Protein AF-N4XC99-F1 (afdb_monomer)

Solvent-accessible surface area (backbone atoms only — not comparable to full-atom values): 5726 Å² total; per-residue (Å²): 138,88,85,79,89,73,50,78,66,55,50,52,52,50,54,61,70,53,54,86,52,39,45,81,40,83,44,80,43,80,44,73,46,98,89,68,52,76,45,80,43,82,45,80,43,78,40,78,71,67,68,71,88,76,58,76,60,61,86,81,69,67,74,53,78,67,48,55,77,71,35,70,62,53,60,49,52,52,54,51,52,57,55,55,63,75,74,110

Structure (mmCIF, N/CA/C/O backbone):
data_AF-N4XC99-F1
#
_entry.id   AF-N4XC99-F1
#
loop_
_atom_site.group_PDB
_atom_site.id
_atom_site.type_symbol
_atom_site.label_atom_id
_atom_site.label_alt_id
_atom_site.label_comp_id
_atom_site.label_asym_id
_atom_site.label_entity_id
_atom_site.label_seq_id
_atom_site.pdbx_PDB_ins_code
_atom_site.Cartn_x
_atom_site.Cartn_y
_atom_site.Cartn_z
_atom_site.occupancy
_atom_site.B_iso_or_equiv
_atom_site.auth_seq_id
_atom_site.auth_comp_id
_atom_site.auth_asym_id
_atom_site.auth_atom_id
_atom_site.pdbx_PDB_model_num
ATOM 1 N N . MET A 1 1 ? 0.958 2.666 4.186 1.00 65.81 1 MET A N 1
ATOM 2 C CA . MET A 1 1 ? 0.867 4.070 3.725 1.00 65.81 1 MET A CA 1
ATOM 3 C C . MET A 1 1 ? -0.391 4.223 2.898 1.00 65.81 1 MET A C 1
ATOM 5 O O . MET A 1 1 ? -0.549 3.456 1.959 1.00 65.81 1 MET A O 1
ATOM 9 N N . MET A 1 2 ? -1.275 5.156 3.245 1.00 66.88 2 MET A N 1
ATOM 10 C CA . MET A 1 2 ? -2.476 5.455 2.460 1.00 66.88 2 MET A CA 1
ATOM 11 C C . MET A 1 2 ? -2.328 6.866 1.896 1.00 66.88 2 MET A C 1
ATOM 13 O O . MET A 1 2 ? -2.031 7.785 2.655 1.00 66.88 2 MET A O 1
ATOM 17 N N .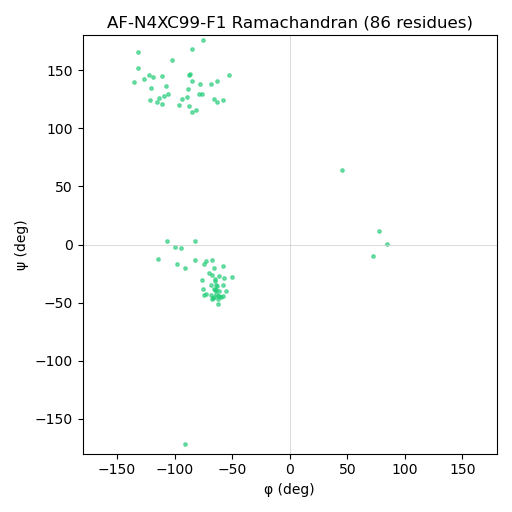 ILE A 1 3 ? -2.460 7.025 0.579 1.00 69.38 3 ILE A N 1
ATOM 18 C CA . ILE A 1 3 ? -2.334 8.323 -0.092 1.00 69.38 3 ILE A CA 1
ATOM 19 C C . ILE A 1 3 ? -3.691 8.677 -0.693 1.00 69.38 3 ILE A C 1
ATOM 21 O O . ILE A 1 3 ? -4.235 7.920 -1.497 1.00 69.38 3 ILE A O 1
ATOM 25 N N . PHE A 1 4 ? -4.226 9.831 -0.305 1.00 70.19 4 PHE A N 1
ATOM 26 C CA . PHE A 1 4 ? -5.496 10.353 -0.801 1.00 70.19 4 PHE A CA 1
ATOM 27 C C . PHE A 1 4 ? -5.268 11.457 -1.838 1.00 70.19 4 PHE A C 1
ATOM 29 O O . PHE A 1 4 ? -4.209 12.076 -1.879 1.00 70.19 4 PHE A O 1
ATOM 36 N N . GLY A 1 5 ? -6.276 11.715 -2.676 1.00 71.69 5 GLY A N 1
ATOM 37 C CA . GLY A 1 5 ? -6.278 12.874 -3.579 1.00 71.69 5 GLY A CA 1
ATOM 38 C C . GLY A 1 5 ? -5.417 12.744 -4.839 1.00 71.69 5 GLY A C 1
ATOM 39 O O . GLY A 1 5 ? -5.240 13.733 -5.542 1.00 71.69 5 GLY A O 1
ATOM 40 N N . LEU A 1 6 ? -4.916 11.546 -5.163 1.00 77.00 6 LEU A N 1
ATOM 41 C CA . LEU A 1 6 ? -4.101 11.338 -6.363 1.00 77.00 6 LEU A CA 1
ATOM 42 C C . LEU A 1 6 ? -4.891 11.622 -7.645 1.00 77.00 6 LEU A C 1
ATOM 44 O O . LEU A 1 6 ? -5.907 10.965 -7.944 1.00 77.00 6 LEU A O 1
ATOM 48 N N . ASN A 1 7 ? -4.372 12.556 -8.442 1.00 79.25 7 ASN A N 1
ATOM 49 C CA . ASN A 1 7 ? -4.899 12.842 -9.768 1.00 79.25 7 ASN A CA 1
ATOM 50 C C . ASN A 1 7 ? -4.486 11.734 -10.767 1.00 79.25 7 ASN A C 1
ATOM 52 O O . ASN A 1 7 ? -3.782 10.777 -10.433 1.00 79.25 7 ASN A O 1
ATOM 56 N N . GLY A 1 8 ? -4.964 11.818 -12.011 1.00 78.56 8 GLY A N 1
ATOM 57 C CA . GLY A 1 8 ? -4.690 10.788 -13.020 1.00 78.56 8 GLY A CA 1
ATOM 58 C C . GLY A 1 8 ? -3.214 10.664 -13.426 1.00 78.56 8 GLY A C 1
ATOM 59 O O . GLY A 1 8 ? -2.781 9.569 -13.782 1.00 78.56 8 GLY A O 1
ATOM 60 N N . ALA A 1 9 ? -2.443 11.753 -13.376 1.00 78.75 9 ALA A N 1
ATOM 61 C CA . ALA A 1 9 ? -1.013 11.742 -13.672 1.00 78.75 9 ALA A CA 1
ATOM 62 C C . ALA A 1 9 ? -0.217 11.112 -12.521 1.00 78.75 9 ALA A C 1
ATOM 64 O O . ALA A 1 9 ? 0.610 10.237 -12.775 1.00 78.75 9 ALA A O 1
ATOM 65 N N . ASP A 1 10 ? -0.540 11.460 -11.272 1.00 77.12 10 ASP A N 1
ATOM 66 C CA . ASP A 1 10 ? 0.131 10.908 -10.089 1.00 77.12 10 ASP A CA 1
ATOM 67 C C . ASP A 1 10 ? -0.062 9.390 -10.000 1.00 77.12 10 ASP A C 1
ATOM 69 O O . ASP A 1 10 ? 0.876 8.650 -9.709 1.00 77.12 10 ASP A O 1
ATOM 73 N N . ARG A 1 11 ? -1.266 8.898 -10.328 1.00 77.44 11 ARG A N 1
ATOM 74 C CA . ARG A 1 11 ? -1.532 7.452 -10.388 1.00 77.44 11 ARG A CA 1
ATOM 75 C C . ARG A 1 11 ? -0.636 6.748 -11.396 1.00 77.44 11 ARG A C 1
ATOM 77 O O . ARG A 1 11 ? -0.078 5.712 -11.066 1.00 77.44 11 ARG A O 1
ATOM 84 N N . LYS A 1 12 ? -0.477 7.311 -12.598 1.00 79.75 12 LYS A N 1
ATOM 85 C CA . LYS A 1 12 ? 0.396 6.740 -13.636 1.00 79.75 12 LYS A CA 1
ATOM 86 C C . LYS A 1 12 ? 1.865 6.758 -13.222 1.00 79.75 12 LYS A C 1
ATOM 88 O O . LYS A 1 12 ? 2.579 5.806 -13.512 1.00 79.75 12 LYS A O 1
ATOM 93 N N . ALA A 1 13 ? 2.308 7.825 -12.559 1.00 80.25 13 ALA A N 1
ATOM 94 C CA . ALA A 1 13 ? 3.668 7.919 -12.040 1.00 80.25 13 ALA A CA 1
ATOM 95 C C . ALA A 1 13 ? 3.928 6.857 -10.960 1.00 80.25 13 ALA A C 1
ATOM 97 O O . ALA A 1 13 ? 4.956 6.185 -11.001 1.00 80.25 13 ALA A O 1
ATOM 98 N N . MET A 1 14 ? 2.970 6.648 -10.050 1.00 78.56 14 MET A N 1
ATOM 99 C CA . MET A 1 14 ? 3.034 5.582 -9.046 1.00 78.56 14 MET A CA 1
ATOM 100 C C . MET A 1 14 ? 3.070 4.189 -9.679 1.00 78.56 14 MET A C 1
ATOM 102 O O . MET A 1 14 ? 3.896 3.374 -9.281 1.00 78.56 14 MET A O 1
ATOM 106 N N . ASP A 1 15 ? 2.234 3.933 -10.686 1.00 78.75 15 ASP A N 1
ATOM 107 C CA . ASP A 1 15 ? 2.198 2.649 -11.402 1.00 78.75 15 ASP A CA 1
ATOM 108 C C . ASP A 1 15 ? 3.547 2.360 -12.082 1.00 78.75 15 ASP A C 1
ATOM 110 O O . ASP A 1 15 ? 4.103 1.267 -11.977 1.00 78.75 15 ASP A O 1
ATOM 114 N N . ALA A 1 16 ? 4.123 3.376 -12.734 1.00 78.75 16 ALA A N 1
ATOM 115 C CA . ALA A 1 16 ? 5.427 3.273 -13.381 1.00 78.75 16 ALA A CA 1
ATOM 116 C C . ALA A 1 16 ? 6.567 3.052 -12.374 1.00 78.75 16 ALA A C 1
ATOM 118 O O . 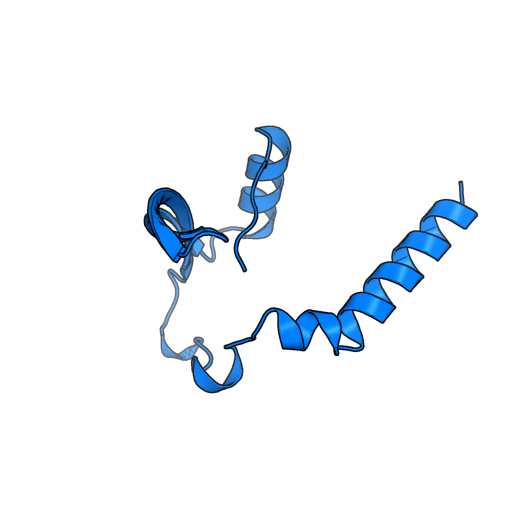ALA A 1 16 ? 7.487 2.287 -12.658 1.00 78.75 16 ALA A O 1
ATOM 119 N N . PHE A 1 17 ? 6.504 3.697 -11.204 1.00 76.75 17 PHE A N 1
ATOM 120 C CA . PHE A 1 17 ? 7.490 3.530 -10.135 1.00 76.75 17 PHE A CA 1
ATOM 121 C C . PHE A 1 17 ? 7.424 2.138 -9.493 1.00 76.75 17 PHE A C 1
ATOM 123 O O . PHE A 1 17 ? 8.460 1.521 -9.260 1.00 76.75 17 PHE A O 1
ATOM 130 N N . GLN A 1 18 ? 6.217 1.632 -9.224 1.00 71.50 18 GLN A N 1
ATOM 131 C CA . GLN A 1 18 ? 6.009 0.316 -8.604 1.00 71.50 18 GLN A CA 1
ATOM 132 C C . GLN A 1 18 ? 6.260 -0.849 -9.580 1.00 71.50 18 GLN A C 1
ATOM 134 O O . GLN A 1 18 ? 6.482 -1.979 -9.146 1.00 71.50 18 GLN A O 1
ATOM 139 N N . GLY A 1 19 ? 6.282 -0.569 -10.888 1.00 59.31 19 GLY A N 1
ATOM 140 C CA . GLY A 1 19 ? 7.101 -1.267 -11.880 1.00 59.31 19 GLY A CA 1
ATOM 141 C C . GLY A 1 19 ? 7.111 -2.796 -11.795 1.00 59.31 19 GLY A C 1
ATOM 142 O O . GLY A 1 19 ? 8.155 -3.388 -11.537 1.00 59.31 19 GLY A O 1
ATOM 143 N N . GLY A 1 20 ? 5.962 -3.441 -12.024 1.00 66.81 20 GLY A N 1
ATOM 144 C CA . GLY A 1 20 ? 5.838 -4.889 -12.274 1.00 66.81 20 GLY A CA 1
ATOM 145 C C . GLY A 1 20 ? 6.053 -5.826 -11.077 1.00 66.81 20 GLY A C 1
ATOM 146 O O . GLY A 1 20 ? 5.744 -7.009 -11.191 1.00 66.81 20 GLY A O 1
ATOM 147 N N . MET A 1 21 ? 6.538 -5.314 -9.943 1.00 71.75 21 MET A N 1
ATOM 148 C CA . MET A 1 21 ? 6.736 -6.076 -8.698 1.00 71.75 21 MET A CA 1
ATOM 149 C C . MET A 1 21 ? 5.458 -6.215 -7.856 1.00 71.75 21 MET A C 1
ATOM 151 O O . MET A 1 21 ? 5.408 -6.987 -6.896 1.00 71.75 21 MET A O 1
ATOM 155 N N . TYR A 1 22 ? 4.434 -5.433 -8.192 1.00 81.50 22 TYR A N 1
ATOM 156 C CA . TYR A 1 22 ? 3.180 -5.379 -7.464 1.00 81.50 22 TYR A CA 1
ATOM 157 C C . TYR A 1 22 ? 2.003 -5.407 -8.434 1.00 81.50 22 TYR A C 1
ATOM 159 O O . TYR A 1 22 ? 2.018 -4.725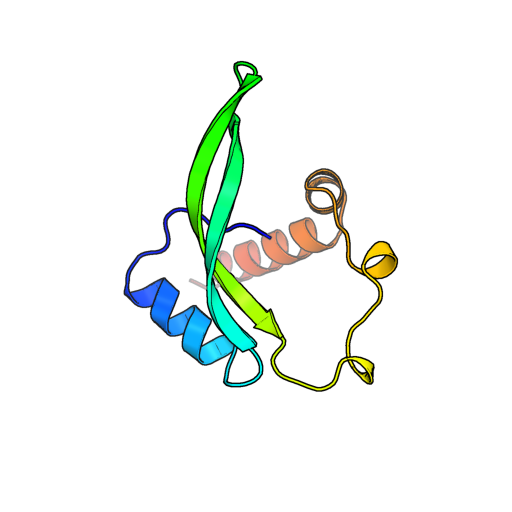 -9.459 1.00 81.50 22 TYR A O 1
ATOM 167 N N . ASP A 1 23 ? 0.964 -6.146 -8.067 1.00 84.06 23 ASP A N 1
ATOM 168 C CA . ASP A 1 23 ? -0.327 -6.123 -8.736 1.00 84.06 23 ASP A CA 1
ATOM 169 C C . ASP A 1 23 ? -1.205 -5.039 -8.118 1.00 84.06 23 ASP A C 1
ATOM 171 O O . ASP A 1 23 ? -1.341 -4.937 -6.896 1.00 84.06 23 ASP A O 1
ATOM 175 N N . LEU A 1 24 ? -1.849 -4.240 -8.965 1.00 85.25 24 LEU A N 1
ATOM 176 C CA . LEU A 1 24 ? -2.807 -3.244 -8.514 1.00 85.25 24 LEU A CA 1
ATOM 177 C C . LEU A 1 24 ? -4.182 -3.892 -8.334 1.00 85.25 24 LEU A C 1
ATOM 179 O O . LEU A 1 24 ? -4.821 -4.304 -9.302 1.00 85.25 24 LEU A O 1
ATOM 183 N N . SER A 1 25 ? -4.658 -3.956 -7.095 1.00 85.69 25 SER A N 1
ATOM 184 C CA . SER A 1 25 ? -5.950 -4.555 -6.751 1.00 85.69 25 SER A CA 1
ATOM 185 C C . SER A 1 25 ? -6.895 -3.541 -6.122 1.00 85.69 25 SER A C 1
ATOM 187 O O . SER A 1 25 ? -6.483 -2.672 -5.354 1.00 85.69 25 SER A O 1
ATOM 189 N N . ARG A 1 26 ? -8.190 -3.668 -6.429 1.00 90.00 26 ARG A N 1
ATOM 190 C CA . ARG A 1 26 ? -9.244 -2.933 -5.719 1.00 90.00 26 ARG A CA 1
ATOM 191 C C . ARG A 1 26 ? -9.487 -3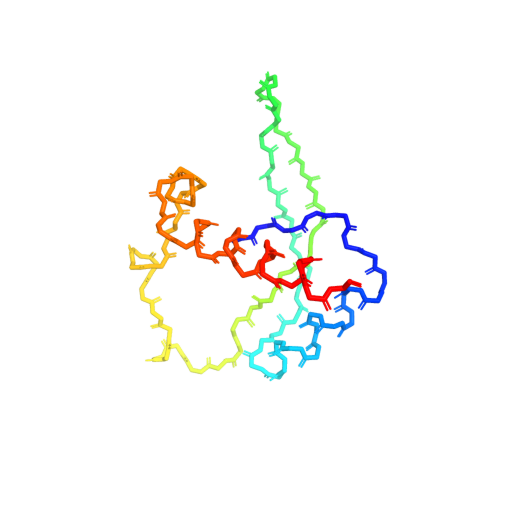.587 -4.369 1.00 90.00 26 ARG A C 1
ATOM 193 O O . ARG A 1 26 ? -9.690 -4.796 -4.301 1.00 90.00 26 ARG A O 1
ATOM 200 N N . VAL A 1 27 ? -9.487 -2.779 -3.319 1.00 90.12 27 VAL A N 1
ATOM 201 C CA . VAL A 1 27 ? -9.733 -3.211 -1.944 1.00 90.12 27 VAL A CA 1
ATOM 202 C C . VAL A 1 27 ? -10.757 -2.293 -1.292 1.00 90.12 27 VAL A C 1
ATOM 204 O O . VAL A 1 27 ? -10.865 -1.118 -1.641 1.00 90.12 27 VAL A O 1
ATOM 207 N N . THR A 1 28 ? -11.498 -2.827 -0.329 1.00 92.06 28 THR A N 1
ATOM 208 C CA . THR A 1 28 ? -12.332 -2.022 0.564 1.00 92.06 28 THR A CA 1
ATOM 209 C C . THR A 1 28 ? -11.526 -1.716 1.816 1.00 92.06 28 THR A C 1
ATOM 211 O O . THR A 1 28 ? -11.023 -2.635 2.462 1.00 92.06 28 THR A O 1
ATOM 214 N N . VAL A 1 29 ? -11.394 -0.436 2.151 1.00 89.44 29 VAL A N 1
ATOM 215 C CA . VAL A 1 29 ? -10.735 0.019 3.378 1.00 89.44 29 VAL A CA 1
ATOM 216 C C . VAL A 1 29 ? -11.777 0.544 4.355 1.00 89.44 29 VAL A C 1
ATOM 218 O O . VAL A 1 29 ? -12.694 1.261 3.960 1.00 89.44 2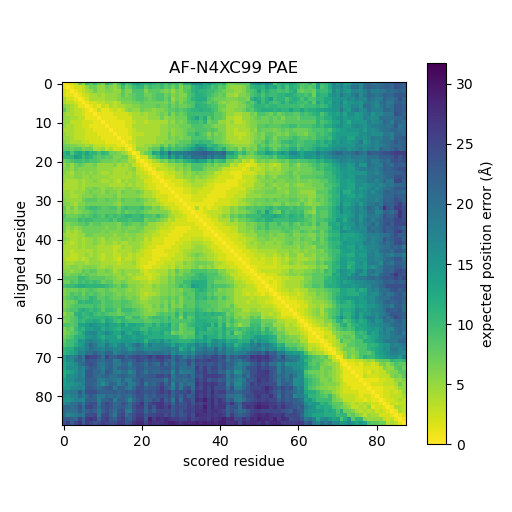9 VAL A O 1
ATOM 221 N N . GLU A 1 30 ? -11.633 0.169 5.623 1.00 92.25 30 GLU A N 1
ATOM 222 C CA . GLU A 1 30 ? -12.364 0.777 6.734 1.00 92.25 30 GLU A CA 1
ATOM 223 C C . GLU A 1 30 ? -11.544 1.966 7.245 1.00 92.25 30 GLU A C 1
ATOM 225 O O . GLU A 1 30 ? -10.352 1.826 7.530 1.00 92.25 30 GLU A O 1
ATOM 230 N N . ILE A 1 31 ? -12.171 3.134 7.329 1.00 88.00 31 ILE A N 1
ATOM 231 C CA . ILE A 1 31 ? -11.576 4.368 7.836 1.00 88.00 31 ILE A CA 1
ATOM 232 C C . ILE A 1 31 ? -12.429 4.837 9.008 1.00 88.00 31 ILE A C 1
ATOM 234 O O . ILE A 1 31 ? -13.633 5.026 8.865 1.00 88.00 31 ILE A O 1
ATOM 238 N N . GLU A 1 32 ? -11.802 5.033 10.163 1.00 88.88 32 GLU A N 1
ATOM 239 C CA . GLU A 1 32 ? -12.430 5.713 11.293 1.00 88.88 32 GLU A CA 1
ATOM 240 C C . GLU A 1 32 ? -12.183 7.219 11.155 1.00 88.88 32 GLU A C 1
ATOM 242 O O . GLU A 1 32 ? -11.032 7.661 11.093 1.00 88.88 32 GLU A O 1
ATOM 247 N N . VAL A 1 33 ? -13.256 7.998 11.039 1.00 86.75 33 VAL A N 1
ATOM 248 C CA . VAL A 1 33 ? -13.191 9.465 10.985 1.00 86.75 33 VAL A CA 1
ATOM 249 C C . VAL A 1 33 ? -13.160 10.058 12.400 1.00 86.75 33 VAL A C 1
ATOM 251 O O . VAL A 1 33 ? -13.379 9.356 13.382 1.00 86.75 33 VAL A O 1
ATOM 254 N N . GLU A 1 34 ? -12.860 11.356 12.525 1.00 85.56 34 GLU A N 1
ATOM 255 C CA . GLU A 1 34 ? -12.581 12.018 13.816 1.00 85.56 34 GLU A CA 1
ATOM 256 C C . GLU A 1 34 ? -13.717 11.893 14.849 1.00 85.56 34 GLU A C 1
ATOM 258 O O . GLU A 1 34 ? -13.462 11.866 16.051 1.00 85.56 34 GLU A O 1
ATOM 263 N N . ASP A 1 35 ? -14.966 11.769 14.396 1.00 91.00 35 ASP A N 1
ATOM 264 C CA . ASP A 1 35 ? -16.129 11.582 15.269 1.00 91.00 35 ASP A CA 1
ATOM 265 C C . ASP A 1 35 ? -16.350 10.122 15.726 1.00 91.00 35 ASP A C 1
ATOM 267 O O . ASP A 1 35 ? -17.308 9.838 16.448 1.00 91.00 35 ASP A O 1
ATOM 271 N N . GLY A 1 36 ? -15.457 9.203 15.340 1.00 89.56 36 GLY A N 1
ATOM 272 C CA . GLY A 1 36 ? -15.512 7.773 15.649 1.00 89.56 36 GLY A CA 1
ATOM 273 C C . GLY A 1 36 ? -16.375 6.950 14.687 1.00 89.56 36 GLY A C 1
ATOM 274 O O . GLY A 1 36 ? -16.507 5.736 14.864 1.00 89.56 36 GLY A O 1
ATOM 275 N N . THR A 1 37 ? -16.977 7.569 13.667 1.00 94.12 37 THR A N 1
ATOM 276 C CA . THR A 1 37 ? -17.732 6.848 12.638 1.00 94.12 37 THR A CA 1
ATOM 277 C C . THR A 1 37 ? -16.790 6.018 11.773 1.00 94.12 37 THR A C 1
ATOM 279 O O . THR A 1 37 ? -15.723 6.469 11.362 1.00 94.12 37 THR A O 1
ATOM 282 N N . LYS A 1 38 ? -17.208 4.789 11.462 1.00 94.69 38 LYS A N 1
ATOM 283 C CA . LYS A 1 38 ? -16.502 3.906 10.533 1.00 94.69 38 LYS A CA 1
ATOM 284 C C . LYS A 1 38 ? -17.107 4.019 9.145 1.00 94.69 38 LYS A C 1
ATOM 286 O O . LYS A 1 38 ? -18.281 3.706 8.948 1.00 94.69 38 LYS A O 1
ATOM 291 N N . GLU A 1 39 ? -16.293 4.428 8.187 1.00 92.88 39 GLU A N 1
ATOM 292 C CA . GLU A 1 39 ? -16.655 4.524 6.781 1.00 92.88 39 GLU A CA 1
ATOM 293 C C . GLU A 1 39 ? -15.912 3.478 5.952 1.00 92.88 39 GLU A C 1
ATOM 295 O O . GLU A 1 39 ? -14.751 3.162 6.210 1.00 92.88 39 GLU A O 1
ATOM 300 N N . PHE A 1 40 ? -16.576 2.956 4.921 1.00 92.06 40 PHE A N 1
ATOM 301 C CA . PHE A 1 40 ? -15.993 1.991 3.995 1.00 92.06 40 PHE A CA 1
ATOM 302 C C . PHE A 1 40 ? -15.800 2.641 2.634 1.00 92.06 40 PHE A C 1
ATOM 304 O O . PHE A 1 40 ? -16.765 3.079 2.008 1.00 92.06 40 PHE A O 1
ATOM 311 N N . HIS A 1 41 ? -14.557 2.664 2.166 1.00 88.44 41 HIS A N 1
ATOM 312 C CA . HIS A 1 41 ? -14.185 3.293 0.903 1.00 88.44 41 HIS A CA 1
ATOM 313 C C . HIS A 1 41 ? -13.511 2.290 -0.026 1.00 88.44 41 HIS A C 1
ATOM 315 O O . HIS A 1 41 ? -12.782 1.399 0.413 1.00 88.44 41 HIS A O 1
ATOM 321 N N . GLU A 1 42 ? -13.740 2.435 -1.329 1.00 89.38 42 GLU A N 1
ATOM 322 C CA . GLU A 1 42 ? -12.958 1.710 -2.328 1.00 89.38 42 GLU A CA 1
ATOM 323 C C . GLU A 1 42 ? -11.600 2.392 -2.519 1.00 89.38 42 GLU A C 1
ATOM 325 O O . GLU A 1 42 ? -11.513 3.597 -2.766 1.00 89.38 42 GLU A O 1
ATOM 330 N N . ALA A 1 43 ? -10.533 1.602 -2.451 1.00 87.88 43 ALA A N 1
ATOM 331 C CA . ALA A 1 43 ? -9.169 2.043 -2.686 1.00 87.88 43 ALA A CA 1
ATOM 332 C C . ALA A 1 43 ? -8.446 1.094 -3.648 1.00 87.88 43 ALA A C 1
ATOM 334 O O . ALA A 1 43 ? -8.890 -0.021 -3.932 1.00 87.88 43 ALA A O 1
ATOM 335 N N . LEU A 1 44 ? -7.308 1.553 -4.162 1.00 86.00 44 LEU A N 1
ATOM 336 C CA . LEU A 1 44 ? -6.378 0.729 -4.924 1.00 86.00 44 LEU A CA 1
ATOM 337 C C . LEU A 1 44 ? -5.160 0.438 -4.051 1.00 86.00 44 LEU A C 1
ATOM 339 O O . LEU A 1 44 ? -4.572 1.360 -3.487 1.00 86.00 44 LEU A O 1
ATOM 343 N N . ALA A 1 45 ? -4.789 -0.834 -3.952 1.00 86.44 45 ALA A N 1
ATOM 344 C CA . ALA A 1 45 ? -3.625 -1.296 -3.212 1.00 86.44 45 ALA A CA 1
ATOM 345 C C . ALA A 1 45 ? -2.658 -2.019 -4.152 1.00 86.44 45 ALA A C 1
ATOM 347 O O . ALA A 1 45 ? -3.073 -2.862 -4.948 1.00 86.44 45 ALA A O 1
ATOM 348 N N . TYR A 1 46 ? -1.373 -1.693 -4.034 1.00 85.06 46 TYR A N 1
ATOM 349 C CA . TYR A 1 46 ? -0.290 -2.439 -4.666 1.00 85.06 46 TYR A CA 1
ATOM 350 C C . TYR A 1 46 ? 0.035 -3.653 -3.795 1.00 85.06 46 TYR A C 1
ATOM 352 O O . TYR A 1 46 ? 0.446 -3.501 -2.644 1.00 85.06 46 TYR A O 1
ATOM 360 N N . ILE A 1 47 ? -0.185 -4.850 -4.328 1.00 85.19 47 ILE A N 1
ATOM 361 C CA . ILE A 1 47 ? 0.001 -6.125 -3.635 1.00 85.19 47 ILE A CA 1
ATOM 362 C C . ILE A 1 47 ? 1.218 -6.821 -4.229 1.00 85.19 47 ILE A C 1
ATOM 364 O O . ILE A 1 47 ? 1.303 -6.980 -5.440 1.00 85.19 47 ILE A O 1
ATOM 368 N N . TRP A 1 48 ? 2.161 -7.236 -3.385 1.00 85.31 48 TRP A N 1
ATOM 369 C CA . TRP A 1 48 ? 3.353 -7.955 -3.835 1.00 85.31 48 TRP A CA 1
ATOM 370 C C . TRP A 1 48 ? 2.957 -9.227 -4.592 1.00 85.31 48 TRP A C 1
ATOM 372 O O . TRP A 1 48 ? 2.232 -10.062 -4.051 1.00 85.31 48 TRP A O 1
ATOM 382 N N . ASN A 1 49 ? 3.443 -9.371 -5.827 1.00 83.88 49 ASN A N 1
ATOM 383 C CA . ASN A 1 49 ? 3.125 -10.507 -6.700 1.00 83.88 49 ASN A CA 1
ATOM 384 C C . ASN A 1 49 ? 4.295 -11.50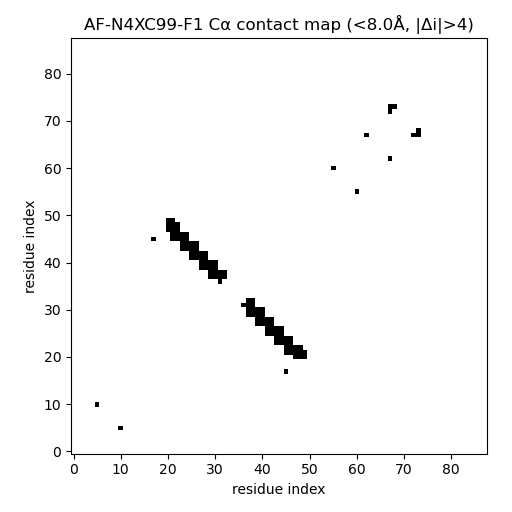5 -6.847 1.00 83.88 49 ASN A C 1
ATOM 386 O O . ASN A 1 49 ? 4.196 -12.491 -7.579 1.00 83.88 49 ASN A O 1
ATOM 390 N N . GLY A 1 50 ? 5.404 -11.266 -6.137 1.00 84.75 50 GLY A N 1
ATOM 391 C CA . GLY A 1 50 ? 6.589 -12.120 -6.122 1.00 84.75 50 GLY A CA 1
ATOM 392 C C . GLY A 1 50 ? 6.582 -13.196 -5.020 1.00 84.75 50 GLY A C 1
ATOM 393 O O . GLY A 1 50 ? 5.595 -13.391 -4.308 1.00 84.75 50 GLY A O 1
ATOM 394 N N . PRO A 1 51 ? 7.705 -13.913 -4.826 1.00 87.81 51 PRO A N 1
ATOM 395 C CA . PRO A 1 51 ? 7.823 -14.950 -3.803 1.00 87.81 51 PRO A CA 1
ATOM 396 C C . PRO A 1 51 ? 7.675 -14.391 -2.383 1.00 87.81 51 PRO A C 1
ATOM 398 O O . PRO A 1 51 ? 8.243 -13.349 -2.057 1.00 87.81 51 PRO A O 1
ATOM 401 N N . SER A 1 52 ? 6.991 -15.125 -1.502 1.00 85.38 52 SER A N 1
ATOM 402 C CA . SER A 1 52 ? 6.830 -14.740 -0.091 1.00 85.38 52 SER A CA 1
ATOM 403 C C . SER A 1 52 ? 8.137 -14.752 0.703 1.00 85.38 52 SER A C 1
ATOM 405 O O . SER A 1 52 ? 8.241 -14.081 1.721 1.00 85.38 52 SER A O 1
ATOM 407 N N . THR A 1 53 ? 9.164 -15.460 0.231 1.00 87.31 53 THR A N 1
ATOM 408 C CA . THR A 1 53 ? 10.500 -15.491 0.850 1.00 87.31 53 THR A CA 1
ATOM 409 C C . THR A 1 53 ? 11.251 -14.162 0.761 1.00 87.31 53 THR A C 1
ATOM 411 O O . THR A 1 53 ? 12.267 -14.002 1.428 1.00 87.31 53 THR A O 1
ATOM 414 N N . GLN A 1 54 ? 10.775 -13.227 -0.066 1.00 83.00 54 GLN A N 1
ATOM 415 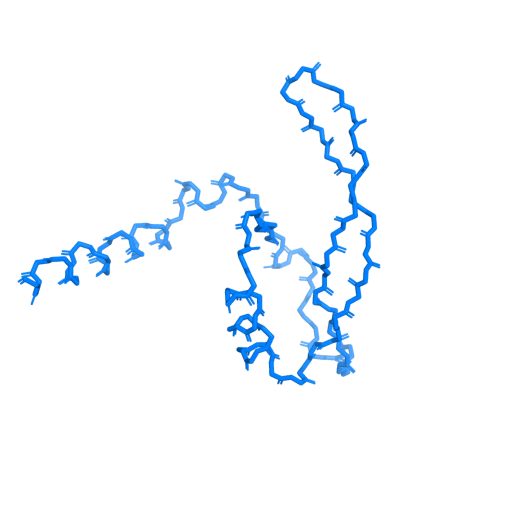C CA . GLN A 1 54 ? 11.315 -11.871 -0.192 1.00 83.00 54 GLN A CA 1
ATOM 416 C C . GLN A 1 54 ? 10.493 -10.840 0.593 1.00 83.00 54 GLN A C 1
ATOM 418 O O . GLN A 1 54 ? 10.843 -9.662 0.605 1.00 83.00 54 GLN A O 1
ATOM 423 N N . LEU A 1 55 ? 9.402 -11.268 1.240 1.00 82.00 55 LEU A N 1
ATOM 424 C CA . LEU A 1 55 ? 8.616 -10.404 2.107 1.00 82.00 55 LEU A CA 1
ATOM 425 C C . LEU A 1 55 ? 9.313 -10.249 3.454 1.00 82.00 55 LEU A C 1
ATOM 427 O O . LEU A 1 55 ? 9.811 -11.211 4.039 1.00 82.00 55 LEU A O 1
ATOM 431 N N . VAL A 1 56 ? 9.309 -9.019 3.948 1.00 81.94 56 VAL A N 1
ATOM 432 C CA . VAL A 1 56 ? 9.755 -8.696 5.301 1.00 81.94 56 VAL A CA 1
ATOM 433 C C . VAL A 1 56 ? 8.574 -8.912 6.260 1.00 81.94 56 VAL A C 1
ATOM 435 O O . VAL A 1 56 ? 7.441 -8.592 5.879 1.00 81.94 56 VAL A O 1
ATOM 438 N N . PRO A 1 57 ? 8.793 -9.459 7.472 1.00 80.81 57 PRO A N 1
A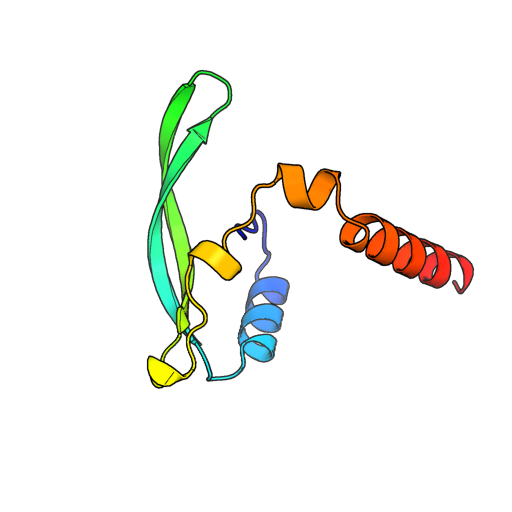TOM 439 C CA . PRO A 1 57 ? 7.744 -9.598 8.478 1.00 80.81 57 PRO A CA 1
ATOM 440 C C . PRO A 1 57 ? 7.022 -8.276 8.757 1.00 80.81 57 PRO A C 1
ATOM 442 O O . PRO A 1 57 ? 7.615 -7.195 8.715 1.00 80.81 57 PRO A O 1
ATOM 445 N N . VAL A 1 58 ? 5.720 -8.359 9.039 1.00 78.94 58 VAL A N 1
ATOM 446 C CA . VAL A 1 58 ? 4.888 -7.168 9.267 1.00 78.94 58 VAL A CA 1
ATOM 447 C C . VAL A 1 58 ? 5.364 -6.416 10.500 1.00 78.94 58 VAL A C 1
ATOM 449 O O . VAL A 1 58 ? 5.348 -5.195 10.498 1.00 78.94 58 VAL A O 1
ATOM 452 N N . GLU A 1 59 ? 5.830 -7.125 11.520 1.00 78.06 59 GLU A N 1
ATOM 453 C CA . GLU A 1 59 ? 6.309 -6.558 12.779 1.00 78.06 59 GLU A CA 1
ATOM 454 C C . GLU A 1 59 ? 7.516 -5.628 12.575 1.00 78.06 59 GLU A C 1
ATOM 456 O O . GLU A 1 59 ? 7.695 -4.682 13.338 1.00 78.06 59 GLU A O 1
ATOM 461 N N . ASP A 1 60 ? 8.294 -5.859 11.514 1.00 74.81 60 ASP A N 1
ATOM 462 C CA . ASP A 1 60 ? 9.493 -5.086 11.179 1.00 74.81 60 ASP A CA 1
ATOM 463 C C . ASP A 1 60 ? 9.193 -3.894 10.250 1.00 74.81 60 ASP A C 1
ATOM 465 O O . ASP A 1 60 ? 9.986 -2.958 10.159 1.00 74.81 60 ASP A O 1
ATOM 469 N N . MET A 1 61 ? 8.058 -3.925 9.541 1.00 70.69 61 MET A N 1
ATOM 470 C CA . MET A 1 61 ? 7.665 -2.916 8.542 1.00 70.69 61 MET A CA 1
ATOM 471 C C . MET A 1 61 ? 6.420 -2.119 8.933 1.00 70.69 61 MET A C 1
ATOM 473 O O . MET A 1 61 ? 6.093 -1.121 8.282 1.00 70.69 61 MET A O 1
ATOM 477 N N . SER A 1 62 ? 5.688 -2.557 9.958 1.00 71.19 62 SER A N 1
ATOM 478 C CA . SER A 1 62 ? 4.536 -1.838 10.478 1.00 71.19 62 SER A CA 1
ATOM 479 C C . SER A 1 62 ? 5.024 -0.536 11.082 1.00 71.19 62 SER A C 1
ATOM 481 O O . SER A 1 62 ? 5.889 -0.529 11.953 1.00 71.19 62 SER A O 1
ATOM 483 N N . TRP A 1 63 ? 4.456 0.562 10.614 1.00 68.88 63 TRP A N 1
ATOM 484 C CA . TRP A 1 63 ? 4.748 1.883 11.128 1.00 68.88 63 TRP A CA 1
ATOM 485 C C . TRP A 1 63 ? 3.442 2.560 11.508 1.00 68.88 63 TRP A C 1
ATOM 487 O O . TRP A 1 63 ? 2.408 2.420 10.847 1.00 68.88 63 TRP A O 1
ATOM 497 N N . SER A 1 64 ? 3.502 3.299 12.598 1.00 70.38 64 SER A N 1
ATOM 498 C CA . SER A 1 64 ? 2.473 4.214 13.037 1.00 70.38 64 SER A CA 1
ATOM 499 C C . SER A 1 64 ? 2.690 5.578 12.383 1.00 70.38 64 SER A C 1
ATOM 501 O O . SER A 1 64 ? 3.833 6.016 12.255 1.00 70.38 64 SER A O 1
ATOM 503 N N . PRO A 1 65 ? 1.637 6.340 12.050 1.00 64.06 65 PRO A N 1
ATOM 504 C CA . PRO A 1 65 ? 1.783 7.754 11.699 1.00 64.06 65 PRO A CA 1
ATOM 505 C C . PRO A 1 65 ? 2.600 8.557 12.729 1.00 64.06 65 PRO A C 1
ATOM 507 O O . PRO A 1 65 ? 3.291 9.511 12.371 1.00 64.06 65 PRO A O 1
ATOM 510 N N . PHE A 1 66 ? 2.585 8.138 14.001 1.00 62.97 66 PHE A N 1
ATOM 511 C CA . PHE A 1 66 ? 3.426 8.719 15.048 1.00 62.97 66 PHE A CA 1
ATOM 512 C C . PHE A 1 66 ? 4.921 8.450 14.861 1.00 62.97 66 PHE A C 1
ATOM 514 O O . PHE A 1 66 ? 5.726 9.263 15.315 1.00 62.97 66 PHE A O 1
ATOM 521 N N . ASP A 1 67 ? 5.293 7.365 14.184 1.00 64.25 67 ASP A N 1
ATOM 522 C CA . ASP A 1 67 ? 6.680 7.086 13.829 1.00 64.25 67 ASP A CA 1
ATOM 523 C C . ASP A 1 67 ? 7.147 8.122 12.808 1.00 64.25 67 ASP A C 1
ATOM 525 O O . ASP A 1 67 ? 8.129 8.800 13.072 1.00 64.25 67 ASP A O 1
ATOM 529 N N . MET A 1 68 ? 6.368 8.404 11.753 1.00 57.38 68 MET A N 1
ATOM 530 C CA . MET A 1 68 ? 6.664 9.484 10.790 1.00 57.38 68 MET A CA 1
ATOM 531 C C . MET A 1 68 ? 6.837 10.864 11.445 1.00 57.38 68 MET A C 1
ATOM 533 O O . MET A 1 68 ? 7.719 11.623 11.049 1.00 57.38 68 MET A O 1
ATOM 537 N N . LEU A 1 69 ? 6.014 11.193 12.447 1.00 57.72 69 LEU A N 1
ATOM 538 C CA . LEU A 1 69 ? 6.103 12.462 13.185 1.00 57.72 69 LEU A CA 1
ATOM 539 C C . LEU A 1 69 ? 7.344 12.551 14.085 1.00 57.72 69 LEU A C 1
ATOM 541 O O . LEU A 1 69 ? 7.780 13.649 14.428 1.00 57.72 69 LEU A O 1
ATOM 545 N N . ARG A 1 70 ? 7.897 11.408 14.495 1.00 57.59 70 ARG A N 1
ATOM 546 C CA . ARG A 1 70 ? 9.093 11.322 15.342 1.00 57.59 70 ARG A CA 1
ATOM 547 C C . ARG A 1 70 ? 10.366 11.081 14.537 1.00 57.59 70 ARG A C 1
ATOM 549 O O . ARG A 1 70 ? 11.453 11.282 15.080 1.00 57.59 70 ARG A O 1
ATOM 556 N N . ASP A 1 71 ? 10.251 10.647 13.283 1.00 54.88 71 ASP A N 1
ATOM 557 C CA . ASP A 1 71 ? 11.393 10.115 12.561 1.00 54.88 71 ASP A CA 1
ATOM 558 C C . ASP A 1 71 ? 12.236 11.173 11.851 1.00 54.88 71 ASP A C 1
ATOM 560 O O . ASP A 1 71 ? 11.763 12.155 11.267 1.00 54.88 71 ASP A O 1
ATOM 564 N N . LYS A 1 72 ? 13.536 10.879 11.808 1.00 53.53 72 LYS A N 1
ATOM 565 C CA . LYS A 1 72 ? 14.543 11.619 11.037 1.00 53.53 72 LYS A CA 1
ATOM 566 C C . LYS A 1 72 ? 14.206 11.668 9.543 1.00 53.53 72 LYS A C 1
ATOM 568 O O . LYS A 1 72 ? 14.734 12.527 8.842 1.00 53.53 72 LYS A O 1
ATOM 573 N N . TRP A 1 73 ? 13.335 10.773 9.071 1.00 53.72 73 TRP A N 1
ATOM 574 C CA . TRP A 1 73 ? 12.856 10.705 7.694 1.00 53.72 73 TRP A CA 1
ATOM 575 C C . TRP A 1 73 ? 12.090 11.966 7.269 1.00 53.72 73 TRP A C 1
ATOM 577 O O . TRP A 1 73 ? 12.477 12.590 6.284 1.00 53.72 73 TRP A O 1
ATOM 587 N N . LEU A 1 74 ? 11.094 12.420 8.045 1.00 55.62 74 LEU A N 1
ATOM 588 C CA . LEU A 1 74 ? 10.331 13.639 7.727 1.00 55.62 74 LEU A CA 1
ATOM 589 C C . LEU A 1 74 ? 11.233 14.884 7.761 1.00 55.62 74 LEU A C 1
ATOM 591 O O . LEU A 1 74 ? 11.176 15.739 6.881 1.00 55.62 74 LEU A O 1
ATOM 595 N N . SER A 1 75 ? 12.148 14.932 8.734 1.00 62.03 75 SER A N 1
ATOM 596 C CA . SER A 1 75 ? 13.172 15.982 8.816 1.00 62.03 75 SER A CA 1
ATOM 597 C C . SER A 1 75 ? 14.161 15.952 7.639 1.00 62.03 75 SER A C 1
ATOM 599 O O . SER A 1 75 ? 14.684 16.995 7.253 1.00 62.03 75 SER A O 1
ATOM 601 N N . GLY A 1 76 ? 14.445 14.777 7.071 1.00 59.88 76 GLY A N 1
ATOM 602 C CA . GLY A 1 76 ? 15.277 14.620 5.877 1.00 59.88 76 GLY A CA 1
ATOM 603 C C . GLY A 1 76 ? 14.567 15.078 4.603 1.00 59.88 76 GLY A C 1
ATOM 604 O O . GLY A 1 76 ? 15.170 15.789 3.806 1.00 59.88 76 GLY A O 1
ATOM 605 N N . ILE A 1 77 ? 13.282 14.739 4.453 1.00 59.59 77 ILE A N 1
ATOM 606 C CA . ILE A 1 77 ? 12.438 15.203 3.341 1.00 59.59 77 ILE A CA 1
ATOM 607 C C . ILE A 1 77 ? 12.304 16.732 3.374 1.00 59.59 77 ILE A C 1
ATOM 609 O O . ILE A 1 77 ? 12.542 17.372 2.356 1.00 59.59 77 ILE A O 1
ATOM 613 N N . HIS A 1 78 ? 12.011 17.334 4.534 1.00 58.91 78 HIS A N 1
ATOM 614 C CA . HIS A 1 78 ? 11.924 18.796 4.660 1.00 58.91 78 HIS A CA 1
ATOM 615 C C . HIS A 1 78 ? 13.225 19.495 4.251 1.00 58.91 78 HIS A C 1
ATOM 617 O O . HIS A 1 78 ? 13.187 20.444 3.478 1.00 58.91 78 HIS A O 1
ATOM 623 N N . LYS A 1 79 ? 14.383 18.984 4.688 1.00 69.00 79 LYS A N 1
ATOM 624 C C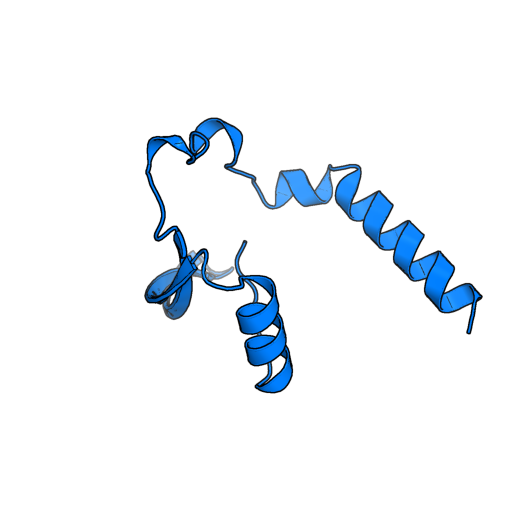A . LYS A 1 79 ? 15.688 19.536 4.288 1.00 69.00 79 LYS A CA 1
ATOM 625 C C . LYS A 1 79 ? 15.958 19.425 2.789 1.00 69.00 79 LYS A C 1
ATOM 627 O O . LYS A 1 79 ? 16.617 20.297 2.235 1.00 69.00 79 LYS A O 1
ATOM 632 N N . LEU A 1 80 ? 15.503 18.348 2.150 1.00 56.34 80 LEU A N 1
ATOM 633 C CA . LEU A 1 80 ? 15.647 18.161 0.707 1.00 56.34 80 LEU A CA 1
ATOM 634 C C . LEU A 1 80 ? 14.810 19.200 -0.055 1.00 56.34 80 LEU A C 1
ATOM 636 O O . LEU A 1 80 ? 15.325 19.858 -0.951 1.00 56.34 80 LEU A O 1
ATOM 640 N N . VAL A 1 81 ? 13.556 19.393 0.366 1.00 65.19 81 VAL A N 1
ATOM 641 C CA . VAL A 1 81 ? 12.617 20.351 -0.238 1.00 65.19 81 VAL A CA 1
ATOM 642 C C . VAL A 1 81 ? 13.085 21.797 -0.042 1.00 65.19 81 VAL A C 1
ATOM 644 O O . VAL A 1 81 ? 13.124 22.555 -1.005 1.00 65.19 81 VAL A O 1
ATOM 647 N N . GLU A 1 82 ? 13.534 22.170 1.161 1.00 67.44 82 GLU A N 1
ATOM 648 C CA . GLU A 1 82 ? 14.107 23.501 1.435 1.00 67.44 82 GLU A CA 1
ATOM 649 C C . GLU A 1 82 ? 15.327 23.804 0.546 1.00 67.44 82 GLU A C 1
ATOM 651 O O . GLU A 1 82 ? 15.541 24.942 0.129 1.00 67.44 82 GLU A O 1
ATOM 656 N N . HIS A 1 83 ? 16.135 22.787 0.238 1.00 61.59 83 HIS A N 1
ATOM 657 C CA . HIS A 1 83 ? 17.313 22.938 -0.612 1.00 61.59 83 HIS A CA 1
ATOM 658 C C . HIS A 1 83 ? 16.960 23.046 -2.106 1.00 61.59 83 HIS A C 1
ATOM 660 O O . HIS A 1 83 ? 17.686 23.698 -2.857 1.00 61.59 83 HIS A O 1
ATOM 666 N N . GLU A 1 84 ? 15.870 22.418 -2.549 1.00 51.88 84 GLU A N 1
ATOM 667 C CA . GLU A 1 84 ? 15.363 22.537 -3.922 1.00 51.88 84 GLU A CA 1
ATOM 668 C C . GLU A 1 84 ? 14.671 23.887 -4.163 1.00 51.88 84 GLU A C 1
ATOM 670 O O . GLU A 1 84 ? 14.883 24.492 -5.212 1.00 51.88 84 GLU A O 1
ATOM 675 N N . GLU A 1 85 ? 13.929 24.417 -3.185 1.00 51.25 85 GLU A N 1
ATOM 676 C CA . GLU A 1 85 ? 13.321 25.754 -3.274 1.00 51.25 85 GLU A CA 1
ATOM 677 C C . GLU A 1 85 ? 14.359 26.883 -3.258 1.00 51.25 85 GLU A C 1
ATOM 679 O O . GLU A 1 85 ? 14.189 27.882 -3.948 1.00 51.25 85 GLU A O 1
ATOM 684 N N . ALA A 1 86 ? 15.461 26.726 -2.519 1.00 58.66 86 ALA A N 1
ATOM 685 C CA . ALA A 1 86 ? 16.551 27.703 -2.503 1.00 58.66 86 ALA A CA 1
ATOM 686 C C . ALA A 1 86 ? 17.394 27.717 -3.796 1.00 58.66 86 ALA A C 1
ATOM 688 O O . ALA A 1 86 ? 18.200 28.629 -3.993 1.00 58.66 86 ALA A O 1
ATOM 689 N N . ALA A 1 87 ? 17.260 26.693 -4.643 1.00 55.28 87 ALA A N 1
ATOM 690 C CA . ALA A 1 87 ? 17.973 26.566 -5.913 1.00 55.28 87 ALA A CA 1
ATOM 691 C C . ALA A 1 87 ? 17.171 27.088 -7.126 1.00 55.28 87 ALA A C 1
ATOM 693 O O . ALA A 1 87 ? 17.700 27.079 -8.242 1.00 55.28 87 ALA A O 1
ATOM 694 N N . LEU A 1 88 ? 15.925 27.529 -6.907 1.00 49.75 88 LEU A N 1
ATOM 695 C CA . LEU A 1 88 ? 15.033 28.192 -7.868 1.00 49.75 88 LEU A CA 1
ATOM 696 C C . LEU A 1 88 ? 15.112 29.721 -7.741 1.00 49.75 88 LEU A C 1
ATOM 698 O O . LEU A 1 88 ? 14.989 30.384 -8.797 1.00 49.75 88 LEU A O 1
#

Organism: Cochliobolus heterostrophus (strain C4 / ATCC 48331 / race T) (NCBI:txid665024)

Nearest PDB structures (foldseek):
  8a5p-assembly1_X  TM=4.965E-01  e=1.051E+00  Thermochaetoides thermophila
  8a5q-assembly1_X  TM=4.956E-01  e=1.633E+00  Thermochaetoides thermophila
  4x8w-assembly1_D  TM=3.149E-01  e=1.352E+00  Drosophila melanogaster
  7ane-assembly1_Ap  TM=3.580E-01  e=5.405E+00  Leishmania major
  6yxx-assembly1_BN  TM=3.849E-01  e=7.405E+00  Trypanosoma brucei brucei

Sequence (88 aa):
MMIFGLNGADRKAMDAFQGGMYDLSRVTVEIEVEDGTKEFHEALAYIWNGPSTQLVPVEDMSWSPFDMLRDKWLSGIHKLVEHEEAAL

Foldseek 3Di:
DDDPDDDPVNVVVVVVVCPPQWDWDWDWDWDQDPVRDTDIDIDIDTHGPDDPVPDDDCVVVPDDVVCVVVDVVVVVVVVVVVVVVVVD

pLDDT: mean 75.23, std 12.5, range [49.75, 94.69]

Mean predicted aligned error: 10.8 Å

Secondary structure (DSSP, 8-state):
-------HHHHHHHHHHHTTSEEEEEEEEEEE-TTS-EEEEEEEEEEE-S-GGGPPPHHHH---HHHHHHSHHHHHHHHHHHHHHTT-

Radius of gyration: 16.58 Å; Cα contacts (8 Å, |Δi|>4): 56; chains: 1; bounding box: 36×44×29 Å